Protein AF-A0A0F9EZM2-F1 (afdb_monomer)

Foldseek 3Di:
DDDFDKDKDKDWDWDWDPPDPFKTKIWMKIWMAIDRPPDDDFFDRIKIKTKMKIWTADPQRKTWTKIWIWIFRVPRDPDTPTDIDIDTDIDDDPDDD

Radius of gyration: 17.19 Å; Cα contacts (8 Å, |Δi|>4): 197; chains: 1; bounding box: 46×24×50 Å

Organism: NCBI:txid412755

Nearest PDB structures (foldseek):
  2f1c-assembly1_X  TM=5.449E-01  e=3.295E+00  Escherichia coli K-12
  2wvp-assembly1_A  TM=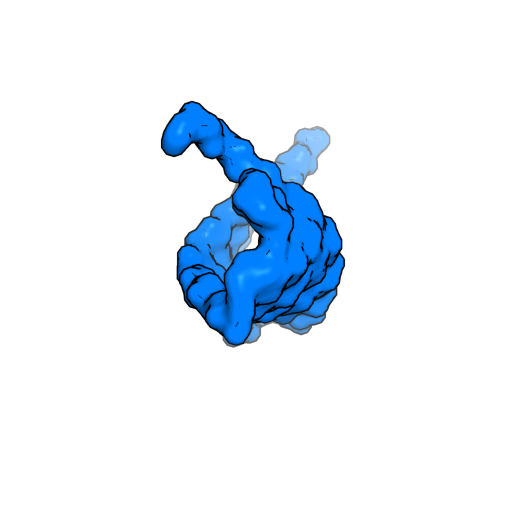5.934E-01  e=3.120E+00  Escherichia coli K-12
  2iwv-assembly2_B  TM=5.405E-01  e=5.998E+00  Escherichia coli K-12
  2x9k-assembly1_A  TM=3.634E-01  e=3.674E+00  Escherichia coli K-12

pLDDT: mean 79.01, std 19.4, range [33.38, 98.06]

Structure (mmCIF, N/CA/C/O backbone):
data_AF-A0A0F9EZM2-F1
#
_entry.id   AF-A0A0F9EZM2-F1
#
loop_
_atom_site.group_PDB
_atom_site.id
_atom_site.type_symbol
_atom_site.label_atom_id
_atom_site.label_alt_id
_atom_site.label_comp_id
_atom_site.label_asym_id
_atom_site.label_entity_id
_atom_site.label_seq_id
_atom_site.pdbx_PDB_ins_code
_atom_site.Cartn_x
_atom_site.Cartn_y
_atom_site.Cartn_z
_atom_site.occupancy
_atom_site.B_iso_or_equiv
_atom_site.auth_seq_id
_atom_site.auth_comp_id
_atom_site.auth_asym_id
_atom_site.auth_atom_id
_atom_site.pdbx_PDB_model_num
ATOM 1 N N . MET A 1 1 ? 2.032 16.376 -34.616 1.00 33.38 1 MET A N 1
ATOM 2 C CA . MET A 1 1 ? 1.852 16.383 -33.147 1.00 33.38 1 MET A CA 1
ATOM 3 C C . MET A 1 1 ? 1.718 14.941 -32.678 1.00 33.38 1 MET A C 1
ATOM 5 O O . MET A 1 1 ? 0.704 14.325 -32.960 1.00 33.38 1 MET A O 1
ATOM 9 N N . THR A 1 2 ? 2.741 14.354 -32.058 1.00 43.44 2 THR A N 1
ATOM 10 C CA . THR A 1 2 ? 2.662 12.979 -31.529 1.00 43.44 2 THR A CA 1
ATOM 11 C C . THR A 1 2 ? 2.295 13.024 -30.051 1.00 43.44 2 THR A C 1
ATOM 13 O O . THR A 1 2 ? 3.140 13.343 -29.213 1.00 43.44 2 THR A O 1
ATOM 16 N N . THR A 1 3 ? 1.039 12.716 -29.727 1.00 42.59 3 THR A N 1
ATOM 17 C CA . THR A 1 3 ? 0.599 12.496 -28.346 1.00 42.59 3 THR A CA 1
ATOM 18 C C . THR A 1 3 ? 1.298 11.250 -27.816 1.00 42.59 3 THR A C 1
ATOM 20 O O . THR A 1 3 ? 0.990 10.136 -28.231 1.00 42.59 3 THR A O 1
ATOM 23 N N . LYS A 1 4 ? 2.250 11.426 -26.897 1.00 54.41 4 LYS A N 1
ATOM 24 C CA . LYS A 1 4 ? 2.849 10.312 -26.154 1.00 54.41 4 LYS A CA 1
ATOM 25 C C . LYS A 1 4 ? 1.812 9.815 -25.148 1.00 54.41 4 LYS A C 1
ATOM 27 O O . LYS A 1 4 ? 1.740 10.328 -24.038 1.00 54.41 4 LYS A O 1
ATOM 32 N N . LYS A 1 5 ? 0.966 8.870 -25.560 1.00 58.56 5 LYS A N 1
ATOM 33 C CA . LYS A 1 5 ? 0.074 8.166 -24.637 1.00 58.56 5 LYS A CA 1
ATOM 34 C C . LYS A 1 5 ? 0.897 7.156 -23.850 1.0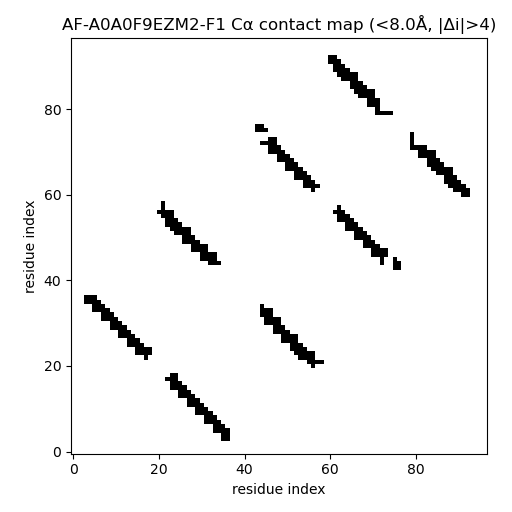0 58.56 5 LYS A C 1
ATOM 36 O O . LYS A 1 5 ? 1.686 6.407 -24.418 1.00 58.56 5 LYS A O 1
ATOM 41 N N . GLN A 1 6 ? 0.722 7.198 -22.543 1.00 63.00 6 GLN A N 1
ATOM 42 C CA . GLN A 1 6 ? 1.382 6.343 -21.577 1.00 63.00 6 GLN A CA 1
ATOM 43 C C . GLN A 1 6 ? 0.284 5.580 -20.858 1.00 63.00 6 GLN A C 1
ATOM 45 O O . GLN A 1 6 ? -0.634 6.198 -20.320 1.00 63.00 6 GLN A O 1
ATOM 50 N N . VAL A 1 7 ? 0.338 4.254 -20.921 1.00 68.50 7 VAL A N 1
ATOM 51 C CA . VAL A 1 7 ? -0.630 3.392 -20.243 1.00 68.50 7 VAL A CA 1
ATOM 52 C C . VAL A 1 7 ? 0.114 2.598 -19.189 1.00 68.50 7 VAL A C 1
ATOM 54 O O . VAL A 1 7 ? 1.128 1.965 -19.482 1.00 68.50 7 VAL A O 1
ATOM 57 N N . TYR A 1 8 ? -0.420 2.645 -17.975 1.00 69.69 8 TYR A N 1
ATOM 58 C CA . TYR A 1 8 ? 0.082 1.921 -16.821 1.00 69.69 8 TYR A CA 1
ATOM 59 C C . TYR A 1 8 ? -1.005 0.973 -16.333 1.00 69.69 8 TYR A C 1
ATOM 61 O O . TYR A 1 8 ? -2.155 1.383 -16.165 1.00 69.69 8 TYR A O 1
ATOM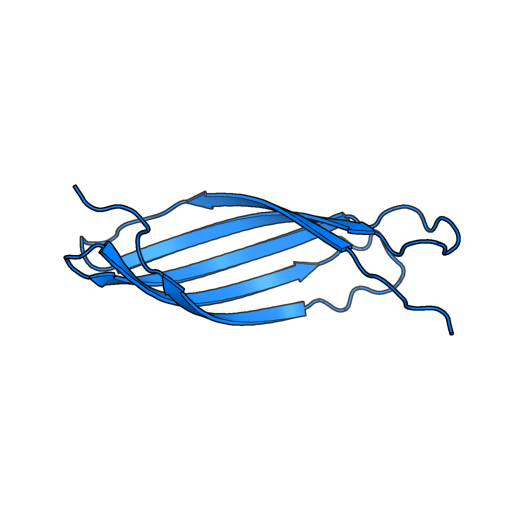 69 N N . ALA A 1 9 ? -0.641 -0.280 -16.095 1.00 78.19 9 ALA A N 1
ATOM 70 C CA . ALA A 1 9 ? -1.503 -1.255 -15.447 1.00 78.19 9 ALA A CA 1
ATOM 71 C C . ALA A 1 9 ? -0.706 -1.944 -14.341 1.00 78.19 9 ALA A C 1
ATOM 73 O O . ALA A 1 9 ? 0.365 -2.476 -14.613 1.00 78.19 9 ALA A O 1
ATOM 74 N N . TYR A 1 10 ? -1.225 -1.948 -13.114 1.00 79.44 10 TYR A N 1
ATOM 75 C CA . TYR A 1 10 ? -0.616 -2.639 -11.975 1.00 79.44 10 TYR A CA 1
ATOM 76 C C . TYR A 1 10 ? -1.599 -3.661 -11.410 1.00 79.44 10 TYR A C 1
ATOM 78 O O . TYR A 1 10 ? -2.792 -3.384 -11.296 1.00 79.44 10 TYR A O 1
ATOM 86 N N . GLY A 1 11 ? -1.085 -4.827 -11.037 1.00 87.38 11 GLY A N 1
ATOM 87 C CA . GLY A 1 11 ? -1.782 -5.840 -10.256 1.00 87.38 11 GLY A CA 1
ATOM 88 C C . GLY A 1 11 ? -0.979 -6.146 -8.999 1.00 87.38 11 GLY A C 1
ATOM 89 O O . GLY A 1 11 ? 0.248 -6.209 -9.040 1.00 87.38 11 GLY A O 1
ATOM 90 N N . GLY A 1 12 ? -1.647 -6.314 -7.864 1.00 90.56 12 GLY A N 1
ATOM 91 C CA . GLY A 1 12 ? -0.957 -6.513 -6.597 1.00 90.56 12 GLY A CA 1
ATOM 92 C C . GLY A 1 12 ? -1.818 -7.146 -5.525 1.00 90.56 12 GLY A C 1
ATOM 93 O O . GLY A 1 12 ? -3.014 -7.364 -5.704 1.00 90.56 12 GLY A O 1
ATOM 94 N N . VAL A 1 13 ? -1.169 -7.429 -4.405 1.00 94.62 13 VAL A N 1
ATOM 95 C CA . VAL A 1 13 ? -1.764 -7.982 -3.196 1.00 94.62 13 VAL A CA 1
ATOM 96 C C . VAL A 1 13 ? -1.498 -7.043 -2.025 1.00 94.62 13 VAL A C 1
ATOM 98 O O . VAL A 1 13 ? -0.452 -6.396 -1.944 1.00 94.62 13 VAL A O 1
ATOM 101 N N . SER A 1 14 ? -2.461 -6.977 -1.114 1.00 96.19 14 SER A N 1
ATOM 102 C CA . SER A 1 14 ? -2.379 -6.227 0.136 1.00 96.19 14 SER A CA 1
ATOM 103 C C . SER A 1 14 ? -2.910 -7.102 1.260 1.00 96.19 14 SER A C 1
ATOM 105 O O . SER A 1 14 ? -3.852 -7.868 1.046 1.00 96.19 14 SER A O 1
ATOM 107 N N . LEU A 1 15 ? -2.308 -7.000 2.441 1.00 97.12 15 LEU A N 1
ATOM 108 C CA . LEU A 1 15 ? -2.750 -7.717 3.632 1.00 97.12 15 LEU A CA 1
ATOM 109 C C . LEU A 1 15 ? -3.227 -6.719 4.683 1.00 97.12 15 LEU A C 1
ATOM 111 O O . LEU A 1 15 ? -2.407 -6.088 5.338 1.00 97.12 15 LEU A O 1
ATOM 115 N N . ASP A 1 16 ? -4.538 -6.613 4.880 1.00 96.31 16 ASP A N 1
ATOM 116 C CA . ASP A 1 16 ? -5.107 -5.749 5.916 1.00 96.31 16 ASP A CA 1
ATOM 117 C C . ASP A 1 16 ? -4.944 -6.389 7.301 1.00 96.31 16 ASP A C 1
ATOM 119 O O . ASP A 1 16 ? -5.592 -7.386 7.633 1.00 96.31 16 ASP A O 1
ATOM 123 N N . LEU A 1 17 ? -4.104 -5.784 8.135 1.00 97.31 17 LEU A N 1
ATOM 124 C CA . LEU A 1 17 ? -3.934 -6.136 9.538 1.00 97.31 17 LEU A CA 1
ATOM 125 C C . LEU A 1 17 ? -4.685 -5.131 10.410 1.00 97.31 17 LEU A C 1
ATOM 127 O O . LEU A 1 17 ? -4.557 -3.920 10.227 1.00 97.31 17 LEU A O 1
ATOM 131 N N . TYR A 1 18 ? -5.421 -5.638 11.397 1.00 96.88 18 TYR A N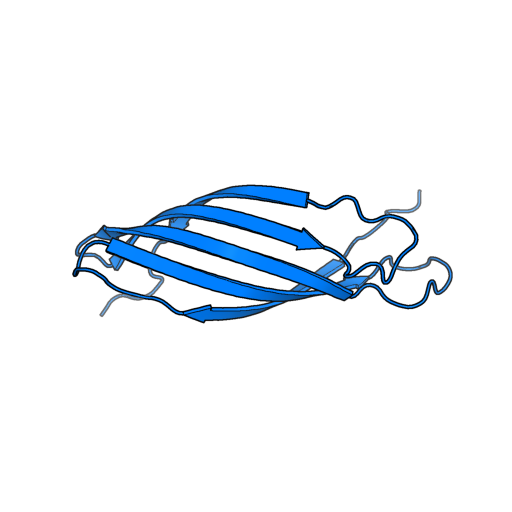 1
ATOM 132 C CA . TYR A 1 18 ? -6.212 -4.831 12.327 1.00 96.88 18 TYR A CA 1
ATOM 133 C C . TYR A 1 18 ? -5.688 -5.005 13.753 1.00 96.88 18 TYR A C 1
ATOM 135 O O . TYR A 1 18 ? -6.173 -5.876 14.477 1.00 96.88 18 TYR A O 1
ATOM 143 N N . PRO A 1 19 ? -4.711 -4.191 14.196 1.00 94.81 19 PRO A N 1
ATOM 144 C CA . PRO A 1 19 ? -4.269 -4.206 15.590 1.00 94.81 19 PRO A CA 1
ATOM 145 C C . PRO A 1 19 ? -5.404 -3.899 16.576 1.00 94.81 19 PRO A C 1
ATOM 147 O O . PRO A 1 19 ? -5.370 -4.337 17.722 1.00 94.81 19 PRO A O 1
ATOM 150 N N . ASN A 1 20 ? -6.408 -3.134 16.136 1.00 95.50 20 ASN A N 1
ATOM 151 C CA . ASN A 1 20 ? -7.655 -2.880 16.851 1.00 95.50 20 ASN A CA 1
ATOM 152 C C . ASN A 1 20 ? -8.777 -2.526 15.841 1.00 95.50 20 ASN A C 1
ATOM 154 O O . ASN A 1 20 ? -8.492 -2.357 14.653 1.00 95.50 20 ASN A O 1
ATOM 158 N N . PRO A 1 21 ? -10.046 -2.372 16.274 1.00 95.00 21 PRO A N 1
ATOM 159 C CA . PRO A 1 21 ? -11.167 -2.087 15.367 1.00 95.00 21 PRO A CA 1
ATOM 160 C C . PRO A 1 21 ? -11.068 -0.771 14.574 1.00 95.00 21 PRO A C 1
ATOM 162 O O . PRO A 1 21 ? -11.753 -0.620 13.559 1.00 95.00 21 PRO A O 1
ATOM 165 N N . HIS A 1 22 ? -10.234 0.167 15.027 1.00 96.19 22 HIS A N 1
ATOM 166 C CA . HIS A 1 22 ? -10.101 1.525 14.499 1.00 96.19 22 HIS A CA 1
ATOM 167 C C . HIS A 1 22 ? -8.795 1.778 13.752 1.00 96.19 22 HIS A C 1
ATOM 169 O O . HIS A 1 22 ? -8.598 2.884 13.256 1.00 96.19 22 HIS A O 1
ATOM 175 N N . PHE A 1 23 ? -7.896 0.801 13.664 1.00 97.25 23 PHE A N 1
ATOM 176 C CA . PHE A 1 23 ? -6.599 0.990 13.031 1.00 97.25 23 PHE A CA 1
ATOM 177 C C . PHE A 1 23 ? -6.301 -0.133 12.049 1.00 97.25 23 PHE A C 1
ATOM 179 O O . PHE A 1 23 ? -6.522 -1.305 12.350 1.00 97.25 23 PHE A O 1
ATOM 186 N N . VAL A 1 24 ? -5.791 0.244 10.880 1.00 97.69 24 VAL A N 1
ATOM 187 C CA . VAL A 1 24 ? -5.407 -0.671 9.807 1.00 97.69 24 VAL A CA 1
ATOM 188 C C . VAL A 1 24 ? -3.954 -0.416 9.452 1.00 97.69 24 VAL A C 1
ATOM 190 O O . VAL A 1 24 ? -3.560 0.729 9.237 1.00 97.69 24 VAL A O 1
ATOM 193 N N . ILE A 1 25 ? -3.176 -1.489 9.368 1.00 97.75 25 ILE A N 1
ATOM 194 C CA . ILE A 1 25 ? -1.861 -1.492 8.732 1.00 97.75 25 ILE A CA 1
ATOM 195 C C . ILE A 1 25 ? -1.938 -2.460 7.559 1.00 97.75 25 ILE A C 1
ATOM 197 O O . ILE A 1 25 ? -2.351 -3.601 7.749 1.00 97.75 25 ILE A O 1
ATOM 201 N N . ALA A 1 26 ? -1.514 -2.034 6.374 1.00 97.69 26 ALA A N 1
ATOM 202 C CA . ALA A 1 26 ? -1.555 -2.880 5.191 1.00 97.69 26 ALA A CA 1
ATOM 203 C C . ALA A 1 26 ? -0.237 -2.836 4.400 1.00 97.69 26 ALA A C 1
ATOM 205 O O . ALA A 1 26 ? -0.038 -1.938 3.571 1.00 97.69 26 ALA A O 1
ATOM 206 N N . PRO A 1 27 ? 0.696 -3.783 4.633 1.00 96.81 27 PRO A N 1
ATOM 207 C CA . PRO A 1 27 ? 1.780 -4.010 3.690 1.00 96.81 27 PRO A CA 1
ATOM 208 C C . PRO A 1 27 ? 1.206 -4.474 2.348 1.00 96.81 27 PRO A C 1
ATOM 210 O O . PRO A 1 27 ? 0.268 -5.275 2.291 1.00 96.81 27 PRO A O 1
ATOM 213 N N . ASN A 1 28 ? 1.784 -3.975 1.262 1.00 94.94 28 ASN A N 1
ATOM 214 C CA . ASN A 1 28 ? 1.343 -4.271 -0.090 1.00 94.94 28 ASN A CA 1
ATOM 215 C C . ASN A 1 28 ? 2.510 -4.426 -1.059 1.00 94.94 28 ASN A C 1
ATOM 217 O O . ASN A 1 28 ? 3.580 -3.829 -0.911 1.00 94.94 28 ASN A O 1
ATOM 221 N N . PHE A 1 29 ? 2.263 -5.244 -2.075 1.00 92.31 29 PHE A N 1
ATOM 222 C CA . PHE A 1 29 ? 3.175 -5.469 -3.179 1.00 92.31 29 PHE A CA 1
ATOM 223 C C . PHE A 1 29 ? 2.390 -5.552 -4.483 1.00 92.31 29 PHE A C 1
ATOM 225 O O . PHE A 1 29 ? 1.406 -6.284 -4.580 1.00 92.31 29 PHE A O 1
ATOM 232 N N . ALA A 1 30 ? 2.833 -4.823 -5.497 1.00 90.31 30 ALA A N 1
ATOM 233 C CA . ALA A 1 30 ? 2.246 -4.824 -6.823 1.00 90.31 30 ALA A CA 1
ATOM 234 C C . ALA A 1 30 ? 3.331 -4.936 -7.892 1.00 90.31 30 ALA A C 1
ATOM 236 O O . ALA A 1 30 ? 4.428 -4.403 -7.745 1.00 90.31 30 ALA A O 1
ATOM 237 N N . ALA A 1 31 ? 2.997 -5.599 -8.989 1.00 85.31 31 ALA A N 1
ATOM 238 C CA . ALA A 1 31 ? 3.765 -5.586 -10.219 1.00 85.31 31 ALA A CA 1
ATOM 239 C C . ALA A 1 31 ? 2.922 -4.922 -11.307 1.00 85.31 31 ALA A C 1
ATOM 241 O O . ALA A 1 31 ? 1.713 -5.142 -11.392 1.00 85.31 31 ALA A O 1
ATOM 242 N N . GLY A 1 32 ? 3.539 -4.094 -12.135 1.00 77.31 32 GLY A N 1
ATOM 243 C CA . GLY A 1 32 ? 2.844 -3.419 -13.215 1.00 77.31 32 GLY A CA 1
ATOM 244 C C . GLY A 1 32 ? 3.615 -3.402 -14.505 1.00 77.31 32 GLY A C 1
ATOM 245 O O . GLY A 1 32 ? 4.840 -3.478 -14.535 1.00 77.31 32 GLY A O 1
ATOM 246 N N . TYR A 1 33 ? 2.846 -3.315 -15.576 1.00 70.81 33 TYR A N 1
ATOM 247 C CA . TYR A 1 33 ? 3.334 -3.172 -16.923 1.00 70.81 33 TYR A CA 1
ATOM 248 C C . TYR A 1 33 ? 3.098 -1.741 -17.395 1.00 70.81 33 TYR A C 1
ATOM 250 O O . TYR A 1 33 ? 1.994 -1.196 -17.274 1.00 70.81 33 TYR A O 1
ATOM 258 N N . TYR A 1 34 ? 4.132 -1.155 -17.983 1.00 66.88 34 TYR A N 1
ATOM 259 C CA . TYR A 1 34 ? 4.059 0.142 -18.636 1.00 66.88 34 TYR A CA 1
ATOM 260 C C . TYR A 1 34 ? 4.202 -0.009 -20.155 1.00 66.88 34 TYR A C 1
ATOM 262 O O . TYR A 1 34 ? 5.200 -0.529 -20.640 1.00 66.88 34 TYR A O 1
ATOM 270 N N . ASN A 1 35 ? 3.245 0.482 -20.945 1.00 61.03 35 ASN A N 1
ATOM 271 C CA . ASN A 1 35 ? 3.413 0.524 -22.401 1.00 61.03 35 ASN A CA 1
ATOM 272 C C . ASN A 1 35 ? 3.741 1.943 -22.877 1.00 61.03 35 ASN A C 1
ATOM 274 O O . ASN A 1 35 ? 2.972 2.883 -22.654 1.00 61.03 35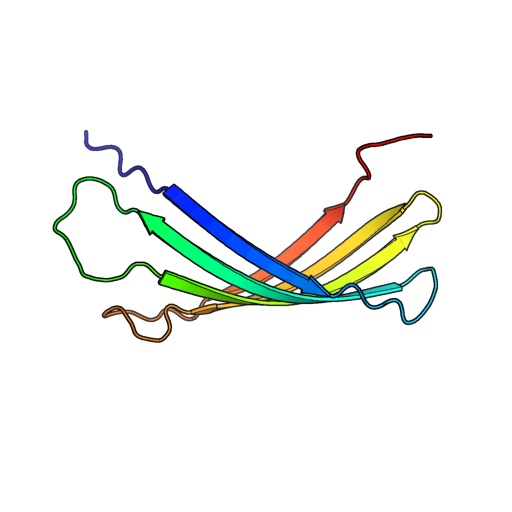 ASN A O 1
ATOM 278 N N . LYS A 1 36 ? 4.861 2.083 -23.594 1.00 52.97 36 LYS A N 1
ATOM 279 C CA . LYS A 1 36 ? 5.307 3.335 -24.216 1.00 52.97 36 LYS A CA 1
ATOM 280 C C . LYS A 1 36 ? 4.875 3.449 -25.690 1.00 52.97 36 LYS A C 1
ATOM 282 O O . LYS A 1 36 ? 5.620 4.021 -26.472 1.00 52.97 36 LYS A O 1
ATOM 287 N N . GLY A 1 37 ? 3.707 2.944 -26.089 1.00 62.41 37 GLY A N 1
ATOM 288 C CA . GLY A 1 37 ? 3.145 3.160 -27.438 1.00 62.41 37 GLY A CA 1
ATOM 289 C C . GLY A 1 37 ? 4.130 2.903 -28.600 1.00 62.41 37 GLY A C 1
ATOM 290 O O . GLY A 1 37 ? 4.979 2.025 -28.503 1.00 62.41 37 GLY A O 1
ATOM 291 N N . ASP A 1 38 ? 4.048 3.687 -29.687 1.00 51.53 38 ASP A N 1
ATOM 292 C CA . ASP A 1 38 ? 4.781 3.471 -30.961 1.00 51.53 38 ASP A CA 1
ATOM 293 C C . ASP A 1 38 ? 6.285 3.845 -30.942 1.00 51.53 38 ASP A C 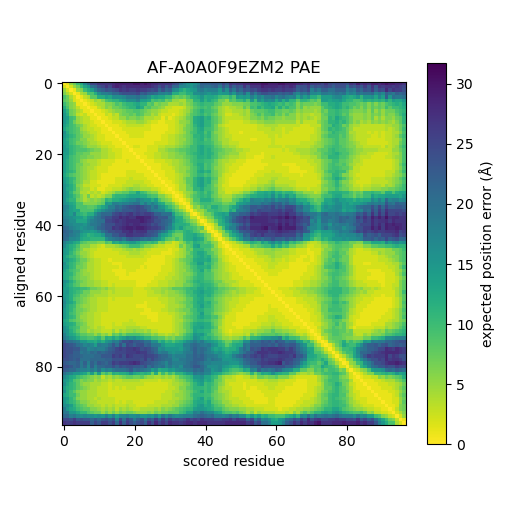1
ATOM 295 O O . ASP A 1 38 ? 6.803 4.535 -31.824 1.00 51.53 38 ASP A O 1
ATOM 299 N N . GLY A 1 39 ? 7.025 3.418 -29.920 1.00 50.28 39 GLY A N 1
ATOM 300 C CA . GLY A 1 39 ? 8.486 3.502 -29.865 1.00 50.28 39 GLY A CA 1
ATOM 301 C C . GLY A 1 39 ? 9.138 2.120 -29.918 1.00 50.28 39 GLY A C 1
ATOM 302 O O . GLY A 1 39 ? 8.597 1.173 -29.364 1.00 50.28 39 GLY A O 1
ATOM 303 N N . LYS A 1 40 ? 10.315 2.034 -30.560 1.00 39.09 40 LYS A N 1
ATOM 304 C CA . LYS A 1 40 ? 11.184 0.843 -30.685 1.00 39.09 40 LYS A CA 1
ATOM 305 C C . LYS A 1 40 ? 11.147 -0.062 -29.445 1.00 39.09 40 LYS A C 1
ATOM 307 O O . LYS A 1 40 ? 11.276 0.440 -28.330 1.00 39.09 40 LYS A O 1
ATOM 312 N N . ASP A 1 41 ? 11.028 -1.370 -29.674 1.00 54.53 41 ASP A N 1
ATOM 313 C CA . ASP A 1 41 ? 10.981 -2.390 -28.627 1.00 54.53 41 ASP A CA 1
ATOM 314 C C . ASP A 1 41 ? 12.267 -2.362 -27.780 1.00 54.53 41 ASP A C 1
ATOM 316 O O . ASP A 1 41 ? 13.380 -2.448 -28.310 1.00 54.53 41 ASP A O 1
ATOM 320 N N . LEU A 1 42 ? 12.110 -2.135 -26.473 1.00 44.88 42 LEU A N 1
ATOM 321 C CA . LEU A 1 42 ? 13.205 -1.876 -25.526 1.00 44.88 42 LEU A CA 1
ATOM 322 C C . LEU A 1 42 ? 13.324 -2.935 -24.419 1.00 44.88 42 LEU A C 1
ATOM 324 O O . LEU A 1 42 ? 14.163 -2.770 -23.540 1.00 44.88 42 LEU A O 1
ATOM 328 N N . GLY A 1 43 ? 12.552 -4.026 -24.480 1.00 49.91 43 GLY A N 1
ATOM 329 C CA . GLY A 1 43 ? 12.858 -5.247 -23.728 1.00 49.91 43 GLY A CA 1
ATOM 330 C C . GLY A 1 43 ? 12.700 -5.168 -22.205 1.00 49.91 43 GLY A C 1
ATOM 331 O O . GLY A 1 43 ? 13.672 -5.436 -21.517 1.00 49.91 43 GLY A O 1
ATOM 332 N N . PHE A 1 44 ? 11.472 -4.898 -21.729 1.00 52.47 44 PHE A N 1
ATOM 333 C CA . PHE A 1 44 ? 10.907 -5.078 -20.364 1.00 52.47 44 PHE A CA 1
ATOM 334 C C . PHE A 1 44 ? 10.457 -3.787 -19.656 1.00 52.47 44 PHE A C 1
ATOM 336 O O . PHE A 1 44 ? 11.272 -3.076 -19.071 1.00 52.47 44 PHE A O 1
ATOM 343 N N . PRO A 1 45 ? 9.140 -3.520 -19.595 1.00 61.53 45 PRO A N 1
ATOM 344 C CA . PRO A 1 45 ? 8.587 -2.455 -18.771 1.00 61.53 45 PRO A CA 1
ATOM 345 C C . PRO A 1 45 ? 7.819 -3.030 -17.571 1.00 61.53 45 PRO A C 1
ATOM 347 O O . PRO A 1 45 ? 6.642 -2.732 -17.374 1.00 61.53 45 PRO A O 1
ATOM 350 N N . LEU A 1 46 ? 8.479 -3.912 -16.817 1.00 69.25 46 LEU A N 1
ATOM 351 C CA . LEU A 1 46 ? 7.957 -4.456 -15.569 1.00 69.25 46 LEU A CA 1
ATOM 352 C C . LEU A 1 46 ? 8.455 -3.591 -14.409 1.00 69.25 46 LEU A C 1
ATOM 354 O O . LEU A 1 46 ? 9.661 -3.430 -14.217 1.00 69.25 46 LEU A O 1
ATOM 358 N N . GLU A 1 47 ? 7.525 -3.042 -13.643 1.00 78.06 47 GLU A N 1
ATOM 359 C CA . GLU A 1 47 ? 7.800 -2.284 -12.429 1.00 78.06 47 GLU A CA 1
ATOM 360 C C . GLU A 1 47 ? 7.231 -3.019 -11.224 1.00 78.06 47 GLU A C 1
ATOM 362 O O . GLU A 1 47 ? 6.156 -3.612 -11.285 1.00 78.06 47 GLU A O 1
ATOM 367 N N . PHE A 1 48 ? 7.950 -2.956 -10.114 1.00 85.06 48 PHE A N 1
ATOM 368 C CA . PHE A 1 48 ? 7.542 -3.514 -8.840 1.00 85.06 48 PHE A CA 1
ATOM 369 C C . PHE A 1 48 ? 7.379 -2.383 -7.841 1.00 85.06 48 PHE A C 1
ATOM 371 O O . PHE A 1 48 ? 8.271 -1.549 -7.673 1.00 85.06 48 PHE A O 1
ATOM 378 N N . ARG A 1 49 ? 6.238 -2.378 -7.165 1.00 87.88 49 ARG A N 1
ATOM 379 C CA . ARG A 1 49 ? 5.891 -1.432 -6.118 1.00 87.88 49 ARG A CA 1
ATOM 380 C C . ARG A 1 49 ? 5.704 -2.195 -4.822 1.00 87.88 49 ARG A C 1
ATOM 382 O O . ARG A 1 49 ? 4.827 -3.044 -4.725 1.00 87.88 49 ARG A O 1
ATOM 389 N N . SER A 1 50 ? 6.493 -1.855 -3.821 1.00 91.19 50 SER A N 1
ATOM 390 C CA . SER A 1 50 ? 6.319 -2.328 -2.451 1.00 91.19 50 SER A CA 1
ATOM 391 C C . SER A 1 50 ? 5.965 -1.145 -1.571 1.00 91.19 50 SER A C 1
ATOM 393 O O . SER A 1 50 ? 6.568 -0.079 -1.704 1.00 91.19 50 SER A O 1
ATOM 395 N N . GLY A 1 51 ? 5.020 -1.310 -0.659 1.00 94.69 51 GLY A N 1
ATOM 396 C CA . GLY A 1 51 ? 4.652 -0.237 0.245 1.00 94.69 51 GLY A CA 1
ATOM 397 C C . GLY A 1 51 ? 3.938 -0.716 1.489 1.00 94.69 51 GLY A C 1
ATOM 398 O O . GLY A 1 51 ? 3.674 -1.903 1.672 1.00 94.69 51 GLY A O 1
ATOM 399 N N . ILE A 1 52 ? 3.629 0.243 2.347 1.00 96.50 52 ILE A N 1
ATOM 400 C CA . ILE A 1 52 ? 2.871 0.025 3.570 1.00 96.50 52 ILE A CA 1
ATOM 401 C C . ILE A 1 52 ? 1.915 1.184 3.792 1.00 96.50 52 ILE A C 1
ATOM 403 O O . ILE A 1 52 ? 2.278 2.358 3.683 1.00 96.50 52 ILE A O 1
ATOM 407 N N . GLU A 1 53 ? 0.665 0.836 4.045 1.00 97.38 53 GLU A N 1
ATOM 408 C CA . GLU A 1 53 ? -0.401 1.761 4.388 1.00 97.38 53 GLU A CA 1
ATOM 409 C C . GLU A 1 53 ? -0.667 1.718 5.894 1.00 97.38 53 GLU A C 1
ATOM 411 O O . GLU A 1 53 ? -0.609 0.655 6.513 1.00 97.38 53 GLU A O 1
ATOM 416 N N . ALA A 1 54 ? -0.981 2.875 6.471 1.00 97.88 54 AL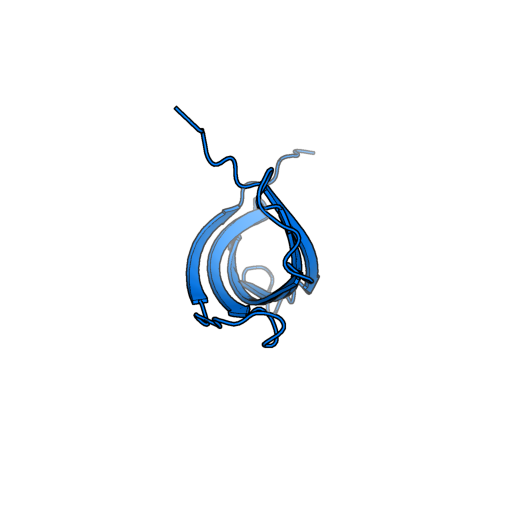A A N 1
ATOM 417 C CA . ALA A 1 54 ? -1.529 2.995 7.812 1.00 97.88 54 ALA A CA 1
ATOM 418 C C . ALA A 1 54 ? -2.753 3.916 7.782 1.00 97.88 54 ALA A C 1
ATOM 420 O O . ALA A 1 54 ? -2.696 5.013 7.217 1.00 97.88 54 ALA A O 1
ATOM 421 N N . ALA A 1 55 ? -3.853 3.485 8.400 1.00 98.06 55 ALA A N 1
ATOM 422 C CA . ALA A 1 55 ? -5.114 4.212 8.370 1.00 98.06 55 ALA A CA 1
ATOM 423 C C . ALA A 1 55 ? -5.905 4.099 9.672 1.00 98.06 55 ALA A C 1
ATOM 425 O O . ALA A 1 55 ? -5.898 3.071 10.349 1.00 98.06 55 ALA A O 1
ATOM 426 N N . ILE A 1 56 ? -6.665 5.148 9.971 1.00 97.88 56 ILE A N 1
ATOM 427 C CA . ILE A 1 56 ? -7.722 5.129 10.980 1.00 97.88 56 ILE A CA 1
ATOM 428 C C . ILE A 1 56 ? -9.022 4.710 10.289 1.00 97.88 56 ILE A C 1
ATOM 430 O O . ILE A 1 56 ? -9.414 5.320 9.292 1.00 97.88 56 ILE A O 1
ATOM 434 N N . LYS A 1 57 ? -9.692 3.682 10.823 1.00 97.06 57 LYS A N 1
ATOM 435 C CA . LYS A 1 57 ? -10.998 3.191 10.371 1.00 97.06 57 LYS A CA 1
ATOM 436 C C . LYS A 1 57 ? -12.111 3.669 11.300 1.00 97.06 57 LYS A C 1
ATOM 438 O O . LYS A 1 57 ? -12.113 3.397 12.501 1.00 97.06 57 LYS A O 1
ATOM 443 N N . PHE A 1 58 ? -13.094 4.342 10.722 1.00 95.38 58 PHE A N 1
ATOM 444 C CA . PHE A 1 58 ? -14.282 4.809 11.427 1.00 95.38 58 PHE A CA 1
ATOM 445 C C . PHE A 1 58 ? -15.365 3.723 11.482 1.00 95.38 58 PHE A C 1
ATOM 447 O O . PHE A 1 58 ? -15.340 2.746 10.731 1.00 95.38 58 PHE A O 1
ATOM 454 N N . THR A 1 59 ? -16.353 3.900 12.359 1.00 92.62 59 THR A N 1
ATOM 455 C CA . THR A 1 59 ? -17.461 2.945 12.547 1.00 92.62 59 THR A CA 1
ATOM 456 C C . THR A 1 59 ? -18.283 2.726 11.272 1.00 92.62 59 THR A C 1
ATOM 458 O O . THR A 1 59 ? -18.786 1.633 11.042 1.00 92.62 59 THR A O 1
ATOM 461 N N . ASN A 1 60 ? -18.361 3.733 10.399 1.00 91.94 60 ASN A N 1
ATOM 462 C CA . ASN A 1 60 ? -19.001 3.650 9.082 1.00 91.94 60 ASN A CA 1
ATOM 463 C C . ASN A 1 60 ? -18.090 3.040 7.993 1.00 91.94 60 ASN A C 1
ATOM 465 O O . ASN A 1 60 ? -18.342 3.228 6.808 1.00 91.94 60 ASN A O 1
ATOM 469 N N . GLN A 1 61 ? -17.013 2.353 8.387 1.00 92.19 61 GLN A N 1
ATOM 470 C CA . GLN A 1 61 ? -16.010 1.723 7.518 1.00 92.19 61 GLN A CA 1
ATOM 471 C C . GLN A 1 61 ? -15.189 2.682 6.641 1.00 92.19 61 GLN A C 1
ATOM 473 O O . GLN A 1 61 ? -14.326 2.216 5.894 1.00 92.19 61 GLN A O 1
ATOM 478 N N . MET A 1 62 ? -15.385 4.000 6.745 1.00 96.06 62 MET A N 1
ATOM 479 C CA . MET A 1 62 ? -14.495 4.967 6.101 1.00 96.06 62 MET A CA 1
ATOM 480 C C . MET A 1 62 ? -13.078 4.842 6.663 1.00 96.06 62 MET A C 1
ATOM 482 O O . MET A 1 62 ? -12.897 4.533 7.846 1.00 96.06 62 MET A O 1
ATOM 486 N N . ARG A 1 63 ? -12.071 5.129 5.833 1.00 96.69 63 ARG A N 1
ATOM 487 C CA . ARG A 1 63 ? -10.666 5.159 6.260 1.00 96.69 63 ARG A CA 1
ATOM 488 C C . ARG A 1 63 ? -9.988 6.449 5.841 1.00 96.69 63 ARG A C 1
ATOM 490 O O . ARG A 1 63 ? -10.127 6.861 4.694 1.00 96.69 63 ARG A O 1
ATOM 497 N N . ILE A 1 64 ? -9.222 7.043 6.745 1.00 98.00 64 ILE A N 1
ATOM 498 C CA . ILE A 1 64 ? -8.269 8.110 6.430 1.00 98.00 64 ILE A CA 1
ATOM 499 C C . ILE A 1 64 ? -6.870 7.622 6.776 1.00 98.00 64 ILE A C 1
ATOM 501 O O . ILE A 1 64 ? -6.665 7.048 7.848 1.00 98.00 64 ILE A O 1
ATOM 505 N N . GLY A 1 65 ? -5.911 7.822 5.882 1.00 97.75 65 GLY A N 1
ATOM 506 C CA . GLY A 1 65 ? -4.585 7.261 6.083 1.00 97.75 65 GLY A CA 1
ATOM 507 C C . GLY A 1 65 ? -3.526 7.795 5.142 1.00 97.75 65 GLY A C 1
ATOM 508 O O . GLY A 1 65 ? -3.755 8.715 4.350 1.00 97.75 65 GLY A O 1
ATOM 509 N N . ALA A 1 66 ? -2.353 7.187 5.264 1.00 97.69 66 ALA A N 1
ATOM 510 C CA . ALA A 1 66 ? -1.215 7.439 4.408 1.00 97.69 66 ALA A CA 1
ATOM 511 C C . ALA A 1 66 ? -0.622 6.125 3.892 1.00 97.69 66 ALA A C 1
ATOM 513 O O . ALA A 1 66 ? -0.613 5.111 4.591 1.00 97.69 66 ALA A O 1
ATOM 514 N N . HIS A 1 67 ? -0.099 6.162 2.671 1.00 95.56 67 HIS A N 1
ATOM 515 C CA . HIS A 1 67 ? 0.609 5.063 2.026 1.00 95.56 67 HIS A CA 1
ATOM 516 C C . HIS A 1 67 ? 1.991 5.541 1.606 1.00 95.56 67 HIS A C 1
ATOM 518 O O . HIS A 1 67 ? 2.116 6.553 0.915 1.00 95.56 67 HIS A O 1
ATOM 524 N N . ILE A 1 68 ? 3.019 4.806 2.020 1.00 94.00 68 ILE A N 1
ATOM 525 C CA . ILE A 1 68 ? 4.395 5.020 1.574 1.00 94.00 68 ILE A CA 1
ATOM 526 C C . ILE A 1 68 ? 4.776 3.833 0.703 1.00 94.00 68 ILE A C 1
ATOM 528 O O . ILE A 1 68 ? 4.557 2.682 1.087 1.00 94.00 68 ILE A O 1
ATOM 532 N N . SER A 1 69 ? 5.335 4.096 -0.472 1.00 91.44 69 SER A N 1
ATOM 533 C CA . SER A 1 69 ? 5.762 3.036 -1.377 1.00 91.44 69 SER A CA 1
ATOM 534 C C . SER A 1 69 ? 7.007 3.396 -2.162 1.00 91.44 69 SER A C 1
ATOM 536 O O . SER A 1 69 ? 7.110 4.511 -2.671 1.00 91.44 69 SER A O 1
ATOM 538 N N . HIS A 1 70 ? 7.851 2.393 -2.358 1.00 88.88 70 HIS A N 1
ATOM 539 C CA . HIS A 1 70 ? 8.978 2.420 -3.271 1.00 88.88 70 HIS A CA 1
ATOM 540 C C . HIS A 1 70 ? 8.598 1.699 -4.565 1.00 88.88 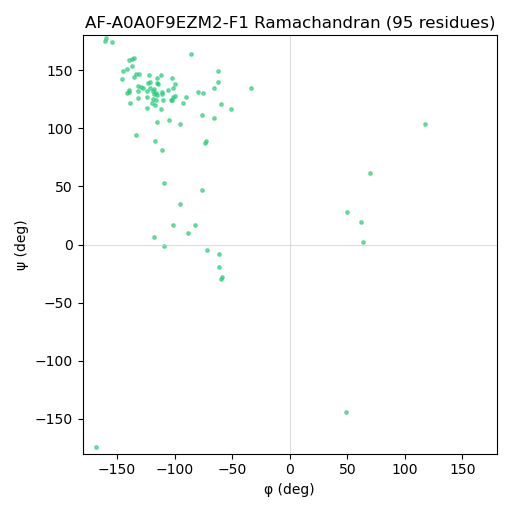70 HIS A C 1
ATOM 542 O O . HIS A 1 70 ? 8.135 0.554 -4.525 1.00 88.88 70 HIS A O 1
ATOM 548 N N . THR A 1 71 ? 8.798 2.353 -5.708 1.00 84.12 71 THR A N 1
ATOM 549 C CA . THR A 1 71 ? 8.659 1.728 -7.031 1.00 84.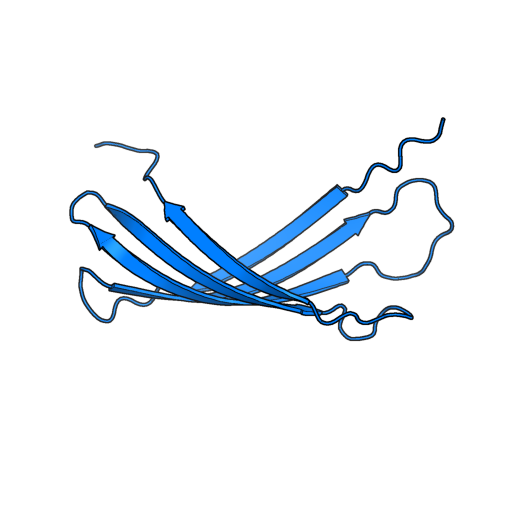12 71 THR A CA 1
ATOM 550 C C . THR A 1 71 ? 10.025 1.604 -7.692 1.00 84.12 71 THR A C 1
ATOM 552 O O . THR A 1 71 ? 10.771 2.581 -7.781 1.00 84.12 71 THR A O 1
ATOM 555 N N . SER A 1 72 ? 10.339 0.405 -8.178 1.00 75.00 72 SER A N 1
ATOM 556 C CA . SER A 1 72 ? 11.578 0.101 -8.894 1.00 75.00 72 SER A CA 1
ATOM 557 C C . SER A 1 72 ? 11.297 -0.734 -10.141 1.00 75.00 72 SER A C 1
ATOM 559 O O . SER A 1 72 ? 10.274 -1.404 -10.240 1.00 75.00 72 SER A O 1
ATOM 561 N N . ASN A 1 73 ? 12.229 -0.745 -11.090 1.00 72.25 73 ASN A N 1
ATOM 562 C CA . ASN A 1 73 ? 12.166 -1.614 -12.270 1.00 72.25 73 ASN A CA 1
ATOM 563 C C . ASN A 1 73 ? 13.067 -2.854 -12.150 1.00 72.25 73 ASN A C 1
ATOM 565 O O . ASN A 1 73 ? 13.418 -3.454 -13.163 1.00 72.25 73 ASN A O 1
ATOM 569 N N . ALA A 1 74 ? 13.516 -3.191 -10.932 1.00 59.12 74 ALA A N 1
ATOM 570 C CA . ALA A 1 74 ? 14.478 -4.267 -10.673 1.00 59.12 74 ALA A CA 1
ATOM 571 C C . ALA A 1 74 ? 15.750 -4.223 -11.560 1.00 59.12 74 ALA A C 1
ATOM 573 O O . ALA A 1 74 ? 16.359 -5.254 -11.829 1.00 59.12 74 ALA A O 1
ATOM 574 N N . SER A 1 75 ? 16.163 -3.036 -12.026 1.00 53.59 75 SER A N 1
ATOM 575 C CA . SER A 1 75 ? 17.263 -2.831 -12.990 1.00 53.59 75 SER A CA 1
ATOM 576 C C . SER A 1 75 ? 17.061 -3.481 -14.370 1.00 53.59 75 SER A C 1
ATOM 578 O O . SER A 1 75 ? 18.020 -3.622 -15.127 1.00 53.59 75 SER A O 1
ATOM 580 N N . LEU A 1 76 ? 15.823 -3.817 -14.749 1.00 48.25 76 LEU A N 1
ATOM 581 C CA . LEU A 1 76 ? 15.470 -4.347 -16.077 1.00 48.25 76 LEU A CA 1
ATOM 582 C C . LEU A 1 76 ? 15.545 -3.281 -17.194 1.00 48.25 76 LEU A C 1
ATOM 584 O O . LEU A 1 76 ? 15.405 -3.602 -18.369 1.00 48.25 76 LEU A O 1
ATOM 588 N N . GLY A 1 77 ? 15.818 -2.014 -16.851 1.00 47.97 77 GLY A N 1
ATOM 589 C CA . GLY A 1 77 ? 16.032 -0.913 -17.794 1.00 47.97 77 GLY A CA 1
ATOM 590 C C . GLY A 1 77 ? 17.219 -0.009 -17.423 1.00 47.97 77 GLY A C 1
ATOM 591 O O . GLY A 1 77 ? 17.635 0.063 -16.271 1.00 47.97 77 GLY A O 1
ATOM 592 N N . ARG A 1 78 ? 17.750 0.746 -18.402 1.00 46.28 78 ARG A N 1
ATOM 593 C CA . ARG A 1 78 ? 18.962 1.606 -18.291 1.00 46.28 78 ARG A CA 1
ATOM 594 C C . ARG A 1 78 ? 18.905 2.755 -17.263 1.00 46.28 78 ARG A C 1
ATOM 596 O O . ARG A 1 78 ? 19.912 3.425 -17.059 1.00 46.28 78 ARG A O 1
ATOM 603 N N . LYS A 1 79 ? 17.750 3.034 -16.658 1.00 42.12 79 LYS A N 1
ATOM 604 C CA . LYS A 1 79 ? 17.565 4.070 -15.631 1.00 42.12 79 LYS A CA 1
ATOM 605 C C . LYS A 1 79 ? 16.656 3.502 -14.549 1.00 42.12 79 LYS A C 1
ATOM 607 O O . LYS A 1 79 ? 15.529 3.134 -14.858 1.00 42.12 79 LYS A O 1
ATOM 612 N N . ASN A 1 80 ? 17.135 3.464 -13.310 1.00 50.69 80 ASN A N 1
ATOM 613 C CA . ASN A 1 80 ? 16.326 3.167 -12.132 1.00 50.69 80 ASN A CA 1
ATOM 614 C C . ASN A 1 80 ? 16.210 4.446 -11.288 1.00 50.69 80 ASN A C 1
ATOM 616 O O . ASN A 1 80 ? 17.007 4.649 -10.373 1.00 50.69 80 ASN A O 1
ATOM 620 N N . PRO A 1 81 ? 15.297 5.372 -11.628 1.00 52.59 81 PRO A N 1
ATOM 621 C CA . PRO A 1 81 ? 14.905 6.396 -10.684 1.00 52.59 81 PRO A CA 1
ATOM 622 C C . PRO A 1 81 ? 14.026 5.690 -9.652 1.00 52.59 81 PRO A C 1
ATOM 624 O O . PRO A 1 81 ? 12.821 5.592 -9.850 1.00 52.59 81 PRO A O 1
ATOM 627 N N . GLY A 1 82 ? 14.628 5.116 -8.609 1.00 58.38 82 GLY A N 1
ATOM 628 C CA . GLY A 1 82 ? 13.852 4.607 -7.481 1.00 58.38 82 GLY A CA 1
ATOM 629 C C . GLY A 1 82 ? 12.907 5.716 -7.023 1.00 58.38 82 GLY A C 1
ATOM 630 O O . GLY A 1 82 ? 13.368 6.808 -6.684 1.00 58.38 82 GLY A O 1
ATOM 631 N N . LEU A 1 83 ? 11.600 5.481 -7.126 1.00 71.88 83 LEU A N 1
ATOM 632 C CA . LEU A 1 83 ? 10.587 6.491 -6.847 1.00 71.88 83 LEU A CA 1
ATOM 633 C C . LEU A 1 83 ? 9.958 6.179 -5.498 1.00 71.88 83 LEU A C 1
ATOM 635 O O . LEU A 1 83 ? 9.163 5.246 -5.374 1.00 71.88 83 LEU A O 1
ATOM 639 N N . GLU A 1 84 ? 10.294 6.995 -4.508 1.00 84.62 84 GLU A N 1
ATOM 640 C CA . GLU A 1 84 ? 9.567 7.037 -3.246 1.00 84.62 84 GLU A CA 1
ATOM 641 C C . GLU A 1 84 ? 8.303 7.870 -3.422 1.00 84.62 84 GLU A C 1
ATOM 643 O O . GLU A 1 84 ? 8.332 8.979 -3.956 1.00 84.62 84 GLU A O 1
ATOM 648 N N . THR A 1 85 ? 7.177 7.331 -2.980 1.00 86.19 85 THR A N 1
ATOM 649 C CA . THR A 1 85 ? 5.873 7.984 -3.061 1.00 86.19 85 THR A CA 1
ATOM 650 C C . THR A 1 85 ? 5.227 7.989 -1.689 1.00 86.19 85 THR A C 1
ATOM 652 O O . THR A 1 85 ? 5.189 6.957 -1.023 1.00 86.19 85 THR A O 1
ATOM 655 N N . VAL A 1 86 ? 4.675 9.139 -1.305 1.00 93.00 86 VAL A N 1
ATOM 656 C CA . VAL A 1 86 ? 3.806 9.288 -0.135 1.00 93.00 86 VAL A CA 1
ATOM 657 C C . VAL A 1 86 ? 2.448 9.777 -0.621 1.00 93.00 86 VAL A C 1
ATOM 659 O O . VAL A 1 86 ? 2.363 10.792 -1.310 1.00 93.00 86 VAL A O 1
ATOM 662 N N . ILE A 1 87 ? 1.389 9.052 -0.276 1.00 94.94 87 ILE A N 1
ATOM 663 C CA . ILE A 1 87 ? 0.003 9.387 -0.615 1.00 94.94 87 ILE A CA 1
ATOM 664 C C . ILE A 1 87 ? -0.783 9.533 0.677 1.00 94.94 87 ILE A C 1
ATOM 666 O O . ILE A 1 87 ? -0.706 8.668 1.541 1.00 94.94 87 ILE A O 1
ATOM 670 N N . PHE A 1 88 ? -1.589 10.585 0.767 1.00 96.88 88 PHE A N 1
ATOM 671 C CA . PHE A 1 88 ? -2.673 10.683 1.741 1.00 96.88 88 PHE A CA 1
ATOM 672 C C . PHE A 1 88 ? -3.983 10.341 1.042 1.00 96.88 88 PHE A C 1
ATOM 674 O O . PHE A 1 88 ? -4.205 10.777 -0.090 1.00 96.88 88 PHE A O 1
ATOM 681 N N . PHE A 1 89 ? -4.847 9.569 1.693 1.00 96.44 89 PHE A N 1
ATOM 682 C CA . PHE A 1 89 ? -6.098 9.130 1.084 1.00 96.44 89 PHE A CA 1
ATOM 683 C C . PHE A 1 89 ? -7.272 9.160 2.059 1.00 96.44 89 PHE A C 1
ATOM 685 O O . PHE A 1 89 ? -7.121 9.088 3.281 1.00 96.44 89 PHE A O 1
ATOM 692 N N . LEU A 1 90 ? -8.458 9.212 1.457 1.00 96.88 90 LEU A N 1
ATOM 693 C CA . LEU A 1 90 ? -9.746 8.976 2.085 1.00 96.88 90 LEU A CA 1
ATOM 694 C C . LEU A 1 90 ? -10.443 7.858 1.303 1.00 96.88 90 LEU A C 1
ATOM 696 O O . LEU A 1 90 ? -10.726 8.021 0.117 1.00 96.88 90 LEU A O 1
ATOM 700 N N . ALA A 1 91 ? -10.712 6.730 1.954 1.00 94.94 91 ALA A N 1
ATOM 701 C CA . ALA A 1 91 ? -11.443 5.613 1.373 1.00 94.94 91 ALA A CA 1
ATOM 702 C C . ALA A 1 91 ? -12.894 5.626 1.862 1.00 94.94 91 ALA A C 1
ATOM 704 O O . ALA A 1 91 ? -13.156 5.653 3.069 1.00 94.94 91 ALA A O 1
ATOM 705 N N . ILE A 1 92 ? -13.828 5.592 0.911 1.00 95.25 92 ILE A N 1
ATOM 706 C CA . ILE A 1 92 ? -15.272 5.596 1.158 1.00 95.25 92 ILE A CA 1
ATOM 707 C C . ILE A 1 92 ? -15.840 4.261 0.651 1.00 95.25 92 ILE A C 1
ATOM 709 O O . ILE A 1 92 ? -15.620 3.929 -0.516 1.00 95.25 92 ILE A O 1
ATOM 713 N N . PRO A 1 93 ? -16.541 3.475 1.491 1.00 92.12 93 PRO A N 1
ATOM 714 C CA . PRO A 1 93 ? -17.163 2.229 1.053 1.00 92.12 93 PRO A CA 1
ATOM 715 C C . PRO A 1 93 ? -18.283 2.512 0.040 1.00 92.12 93 PRO A C 1
ATOM 717 O O . PRO A 1 93 ? -19.106 3.399 0.247 1.00 92.12 93 PRO A O 1
ATOM 720 N N . LEU A 1 94 ? -18.325 1.747 -1.055 1.00 87.94 94 LEU A N 1
ATOM 721 C CA . LEU A 1 94 ? -19.299 1.929 -2.144 1.00 87.94 94 LEU A CA 1
ATOM 722 C C . LEU A 1 94 ? -20.619 1.155 -1.943 1.00 87.94 94 LEU A C 1
ATOM 724 O O . LEU A 1 94 ? -21.425 1.083 -2.867 1.00 87.94 94 LEU A O 1
ATOM 728 N N . GLY A 1 95 ? -20.858 0.573 -0.764 1.00 77.62 95 GLY A N 1
ATOM 729 C CA . GLY A 1 95 ? -22.057 -0.219 -0.483 1.00 77.62 95 GLY A CA 1
ATOM 730 C C . GLY A 1 95 ? -22.630 0.030 0.909 1.00 77.62 95 GLY A C 1
ATOM 731 O O . GLY A 1 95 ? -21.895 -0.002 1.894 1.00 77.62 95 GLY A O 1
ATOM 732 N N . ASN A 1 96 ? -23.951 0.227 0.955 1.00 58.19 96 ASN A N 1
ATOM 733 C CA . ASN A 1 96 ? -24.796 0.146 2.143 1.00 58.19 96 ASN A CA 1
ATOM 734 C C . ASN A 1 96 ? -25.707 -1.079 1.993 1.00 58.19 96 ASN A C 1
ATOM 736 O O . ASN A 1 96 ? -26.547 -1.084 1.095 1.00 58.19 96 ASN A O 1
ATOM 740 N N . SER A 1 97 ? -25.580 -2.070 2.872 1.00 52.72 97 SER A N 1
ATOM 741 C CA . SER A 1 97 ? -26.692 -2.588 3.683 1.00 52.72 97 SER A CA 1
ATOM 742 C C . SER A 1 97 ? -26.190 -3.601 4.700 1.00 52.72 97 SER A C 1
ATOM 744 O O . SER A 1 97 ? -25.207 -4.309 4.397 1.00 52.72 97 SER A O 1
#

Secondary structure (DSSP, 8-state):
------EEEEEEEE--EEEETTEEEEEEEEEEEEE--SS---S--EEEEEEEEEEEEPTTS-EEEEEEEEEE-TT-SS----EEEEEEEEE--S---

Mean predicted aligned error: 9.27 Å

Sequence (97 aa):
MTTKKQVYAYGGVSLDLYPNPHFVIAPNFAAGYYNKGDGKDLGFPLEFRSGIEAAIKFTNQMRIGAHISHTSNASLGRKNPGLETVIFFLAIPLGNS

Solvent-accessible surface area (backbone atoms only — not comparable to full-atom values): 5711 Å² total; per-residue (Å²): 136,84,82,84,60,73,49,77,49,74,53,69,54,71,51,84,39,64,94,46,96,44,37,39,41,28,52,33,43,31,45,26,46,50,46,70,62,103,54,82,91,78,77,63,51,56,34,40,35,42,35,41,32,44,31,44,36,47,96,84,64,31,34,43,36,41,36,42,32,46,35,39,39,87,72,53,46,102,71,69,77,69,40,77,44,79,44,78,51,75,48,73,72,92,74,89,134

InterPro domains:
  IPR018550 Lipid A 3-O-deacylase-related [PF09411] (22-92)